Protein AF-A0A962JKV7-F1 (afdb_monomer)

Foldseek 3Di:
DDDDDDDDDPPDPPPPPPPPPPAFAAEEEEALPADPQAWDFDQDPNDTDIDHDVVVVVVVVCVVVVGGHDYDHDHPVCLVVQLQDPDGPRHHRHYPDDDDDPVCVVRDDDDDDPDDDDDDDDDDPVPD

Radius of gyration: 26.31 Å; Cα contacts (8 Å, |Δi|>4): 124; chains: 1; bounding box: 87×39×83 Å

Secondary structure (DSSP, 8-state):
---------------------PPPPEEEEEESS--TTTSEEEEETTEEEEE-HHHHHHHHHHHHTT--EEEEEE-HHHHHHHTT--STTTS-SEE-SPPP-TTGGGT--PPSPS----------GGG-

Nearest PDB structures (foldseek):
  4i62-assembly1_A  TM=8.162E-01  e=2.055E-03  Streptococcus pneumoniae str. Canada MDR_19A
  4h5g-assembly1_A  TM=7.761E-01  e=3.727E-03  Streptococcus pneumoniae str. Canada MDR_19A
  4ymx-assembly2_B  TM=7.794E-01  e=6.327E-03  Caldanaerobacter subterraneus subsp. tengcongensis MB4
  7z2r-assembly1_A  TM=6.972E-01  e=1.597E-02  Rattus norvegicus
  2v3u-assembly1_A  TM=7.035E-01  e=4.601E-02  Rattus norvegicus

Structure (mmCIF, N/CA/C/O backbone):
data_AF-A0A962JKV7-F1
#
_entry.id   AF-A0A962JKV7-F1
#
loop_
_atom_site.group_PDB
_atom_site.id
_atom_site.type_symbol
_atom_site.label_atom_id
_atom_site.label_alt_id
_atom_site.label_comp_id
_atom_site.label_asym_id
_atom_site.label_entity_id
_atom_site.label_seq_id
_atom_site.pdbx_PDB_ins_code
_atom_site.Cartn_x
_atom_site.Cartn_y
_atom_site.Cartn_z
_atom_site.occupancy
_atom_site.B_iso_or_equiv
_atom_site.auth_seq_id
_atom_site.auth_comp_id
_atom_site.auth_asym_id
_atom_site.auth_atom_id
_atom_site.pdbx_PDB_model_num
ATOM 1 N N . MET A 1 1 ? -63.486 22.592 50.627 1.00 40.19 1 MET A N 1
ATOM 2 C CA . MET A 1 1 ? -63.173 21.820 49.402 1.00 40.19 1 MET A CA 1
ATOM 3 C C . MET A 1 1 ? -61.834 22.343 48.887 1.00 40.19 1 MET A C 1
ATOM 5 O O . MET A 1 1 ? -61.810 23.436 48.358 1.00 40.19 1 MET A O 1
ATOM 9 N N . LEU A 1 2 ? -60.679 21.890 49.380 1.00 39.44 2 LEU A N 1
ATOM 10 C CA . LEU A 1 2 ? -59.955 20.632 49.123 1.00 39.44 2 LEU A CA 1
ATOM 11 C C . LEU A 1 2 ? -59.469 20.455 47.665 1.00 39.44 2 LEU A C 1
ATOM 13 O O . LEU A 1 2 ? -60.163 19.827 46.883 1.00 39.44 2 LEU A O 1
ATOM 17 N N . GLN A 1 3 ? -58.259 20.950 47.360 1.00 41.50 3 GLN A N 1
ATOM 18 C CA . GLN A 1 3 ? -57.250 20.371 46.435 1.00 41.50 3 GLN A CA 1
ATOM 19 C C . GLN A 1 3 ? -55.984 21.267 46.501 1.00 41.50 3 GLN A C 1
ATOM 21 O O . GLN A 1 3 ? -56.071 22.440 46.172 1.00 41.50 3 GLN A O 1
ATOM 26 N N . ARG A 1 4 ? -54.858 20.911 47.159 1.00 44.94 4 ARG A N 1
ATOM 27 C CA . ARG A 1 4 ? -53.795 19.934 46.785 1.00 44.94 4 ARG A CA 1
ATOM 28 C C . ARG A 1 4 ? -53.409 20.081 45.295 1.00 44.94 4 ARG A C 1
ATOM 30 O O . ARG A 1 4 ? -54.280 19.913 44.463 1.00 44.94 4 ARG A O 1
ATOM 37 N N . MET A 1 5 ? -52.170 20.365 44.875 1.00 45.28 5 MET A N 1
ATOM 38 C CA . MET A 1 5 ? -50.864 19.948 45.401 1.00 45.28 5 MET A CA 1
ATOM 39 C C . MET A 1 5 ? -49.713 20.900 45.011 1.00 45.28 5 MET A C 1
ATOM 41 O O . MET A 1 5 ? -49.681 21.436 43.908 1.00 45.28 5 MET A O 1
ATOM 45 N N . LEU A 1 6 ? -48.728 20.991 45.915 1.00 46.53 6 LEU A N 1
ATOM 46 C CA . LEU A 1 6 ? -47.315 21.256 45.627 1.00 46.53 6 LEU A CA 1
ATOM 47 C C . LEU A 1 6 ? -46.744 20.212 44.652 1.00 46.53 6 LEU A C 1
ATOM 49 O O . LEU A 1 6 ? -47.045 19.028 44.782 1.00 46.53 6 LEU A O 1
ATOM 53 N N . GLY A 1 7 ? -45.809 20.619 43.794 1.00 42.28 7 GLY A N 1
ATOM 54 C CA . GLY A 1 7 ? -44.980 19.681 43.036 1.00 42.28 7 GLY A CA 1
ATOM 55 C C . GLY A 1 7 ? -43.895 20.370 42.218 1.00 42.28 7 GLY A C 1
ATOM 56 O O . GLY A 1 7 ? -44.005 20.470 41.003 1.00 42.28 7 GLY A O 1
ATOM 57 N N . LEU A 1 8 ? -42.856 20.858 42.896 1.00 46.06 8 LEU A N 1
ATOM 58 C CA . LEU A 1 8 ? -41.604 21.306 42.292 1.00 46.06 8 LEU A CA 1
ATOM 59 C C . LEU A 1 8 ? -40.911 20.093 41.641 1.00 46.06 8 LEU A C 1
ATOM 61 O O . LEU A 1 8 ? -40.393 19.236 42.353 1.00 46.06 8 LEU A O 1
ATOM 65 N N . VAL A 1 9 ? -40.895 20.002 40.310 1.00 50.47 9 VAL A N 1
ATOM 66 C CA . VAL A 1 9 ? -40.059 19.023 39.598 1.00 50.47 9 VAL A CA 1
ATOM 67 C C . VAL A 1 9 ? -38.810 19.737 39.099 1.00 50.47 9 VAL A C 1
ATOM 69 O O . VAL A 1 9 ? -38.788 20.337 38.028 1.00 50.47 9 VAL A O 1
ATOM 72 N N . VAL A 1 10 ? -37.755 19.665 39.911 1.00 51.28 10 VAL A N 1
ATOM 73 C CA . VAL A 1 10 ? -36.371 19.852 39.463 1.00 51.28 10 VAL A CA 1
ATOM 74 C C . VAL A 1 10 ? -36.019 18.619 38.631 1.00 51.28 10 VAL A C 1
ATOM 76 O O . VAL A 1 10 ? -35.576 17.597 39.149 1.00 51.28 10 VAL A O 1
ATOM 79 N N . GLY A 1 11 ? -36.312 18.686 37.335 1.00 44.59 11 GLY A N 1
ATOM 80 C CA . GLY A 1 11 ? -35.894 17.688 36.358 1.00 44.59 11 GLY A CA 1
ATOM 81 C C . GLY A 1 11 ? -34.451 17.957 35.962 1.00 44.59 11 GLY A C 1
ATOM 82 O O . GLY A 1 11 ? -34.182 18.838 35.154 1.00 44.59 11 GLY A O 1
ATOM 83 N N . VAL A 1 12 ? -33.538 17.225 36.590 1.00 49.59 12 VAL A N 1
ATOM 84 C CA . VAL A 1 12 ? -32.100 17.190 36.322 1.00 49.59 12 VAL A CA 1
ATOM 85 C C . VAL A 1 12 ? -31.841 17.113 34.813 1.00 49.59 12 VAL A C 1
ATOM 87 O O . VAL A 1 12 ? -32.091 16.086 34.186 1.00 49.59 12 VAL A O 1
ATOM 90 N N . SER A 1 13 ? -31.310 18.195 34.239 1.00 49.38 13 SER A N 1
ATOM 91 C CA . SER A 1 13 ? -30.669 18.203 32.922 1.00 49.38 13 SER A CA 1
ATOM 92 C C . SER A 1 13 ? -29.407 17.344 32.987 1.00 49.38 13 SER A C 1
ATOM 94 O O . SER A 1 13 ? -28.293 17.845 33.125 1.00 49.38 13 SER A O 1
ATOM 96 N N . GLY A 1 14 ? -29.583 16.026 32.939 1.00 49.66 14 GLY A N 1
ATOM 97 C CA . GLY A 1 14 ? -28.506 15.089 32.673 1.00 49.66 14 GLY A CA 1
ATOM 98 C C . GLY A 1 14 ? -28.100 15.257 31.219 1.00 49.66 14 GLY A C 1
ATOM 99 O O . GLY A 1 14 ? -28.674 14.623 30.337 1.00 49.66 14 GLY A O 1
ATOM 100 N N . ALA A 1 15 ? -27.138 16.141 30.960 1.00 50.47 15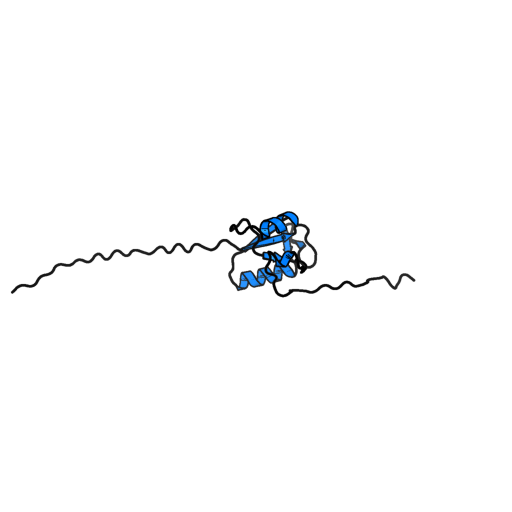 ALA A N 1
ATOM 101 C CA . ALA A 1 15 ? -26.394 16.113 29.715 1.00 50.47 15 ALA A CA 1
ATOM 102 C C . ALA A 1 15 ? -25.761 14.720 29.614 1.00 50.47 15 ALA A C 1
ATOM 104 O O . ALA A 1 15 ? -24.791 14.413 30.306 1.00 50.47 15 ALA A O 1
ATOM 105 N N . LEU A 1 16 ? -26.358 13.851 28.797 1.00 48.97 16 LEU A N 1
ATOM 106 C CA . LEU A 1 16 ? -25.721 12.625 28.351 1.00 48.97 16 LEU A CA 1
ATOM 107 C C . LEU A 1 16 ? -24.489 13.065 27.563 1.00 48.97 16 LEU A C 1
ATOM 109 O O . LEU A 1 16 ? -24.575 13.395 26.382 1.00 48.97 16 LEU A O 1
ATOM 113 N N . ALA A 1 17 ? -23.346 13.129 28.242 1.00 51.59 17 ALA A N 1
ATOM 114 C CA . ALA A 1 17 ? -22.051 13.189 27.600 1.00 51.59 17 ALA A CA 1
ATOM 115 C C . ALA A 1 17 ? -21.879 11.860 26.860 1.00 51.59 17 ALA A C 1
ATOM 117 O O . ALA A 1 17 ? -21.354 10.888 27.399 1.00 51.59 17 ALA A O 1
ATOM 118 N N . VAL A 1 18 ? -22.400 11.798 25.635 1.00 53.53 18 VAL A N 1
ATOM 119 C CA . VAL A 1 18 ? -22.046 10.756 24.683 1.00 53.53 18 VAL A CA 1
ATOM 120 C C . VAL A 1 18 ? -20.573 10.992 24.402 1.00 53.53 18 VAL A C 1
ATOM 122 O O . VAL A 1 18 ? -20.207 11.876 23.629 1.00 53.53 18 VAL A O 1
ATOM 125 N N . THR A 1 19 ? -19.708 10.255 25.093 1.00 48.97 19 THR A N 1
ATOM 126 C CA . THR A 1 19 ? -18.327 10.117 24.665 1.00 48.97 19 THR A CA 1
ATOM 127 C C . THR A 1 19 ? -18.401 9.474 23.291 1.00 48.97 19 THR A C 1
ATOM 129 O O . THR A 1 19 ? -18.646 8.278 23.147 1.00 48.97 19 THR A O 1
ATOM 132 N N . THR A 1 20 ? -18.263 10.283 22.244 1.00 51.56 20 THR A N 1
ATOM 133 C CA . THR A 1 20 ? -17.968 9.767 20.916 1.00 51.56 20 THR A CA 1
ATOM 134 C C . THR A 1 20 ? -16.617 9.083 21.054 1.00 51.56 20 THR A C 1
ATOM 136 O O . THR A 1 20 ? -15.581 9.748 21.035 1.00 51.56 20 THR A O 1
ATOM 139 N N . ALA A 1 21 ? -16.621 7.774 21.308 1.00 57.19 21 ALA A N 1
ATOM 140 C CA . ALA A 1 21 ? -15.434 6.947 21.218 1.00 57.19 21 ALA A CA 1
ATOM 141 C C . ALA A 1 21 ? -14.978 7.048 19.763 1.00 57.19 21 ALA A C 1
ATOM 143 O O . ALA A 1 21 ? -15.505 6.378 18.877 1.00 57.19 21 ALA A O 1
ATOM 144 N N . GLN A 1 22 ? -14.097 8.008 19.503 1.00 63.50 22 GLN A N 1
ATOM 145 C CA . GLN A 1 22 ? -13.594 8.276 18.175 1.00 63.50 22 GLN A CA 1
ATOM 146 C C . GLN A 1 22 ? -12.805 7.035 17.777 1.00 63.50 22 GLN A C 1
ATOM 148 O O . GLN A 1 22 ? -11.869 6.645 18.480 1.00 63.50 22 GLN A O 1
ATOM 153 N N . ALA A 1 23 ? -13.258 6.356 16.722 1.00 70.88 23 ALA A N 1
ATOM 154 C CA . ALA A 1 23 ? -12.608 5.147 16.249 1.00 70.88 23 ALA A CA 1
ATOM 155 C C . ALA A 1 23 ? -11.118 5.433 16.022 1.00 70.88 23 ALA A C 1
ATOM 157 O O . ALA A 1 23 ? -10.745 6.509 15.544 1.00 70.88 23 ALA A O 1
ATOM 158 N N . ALA A 1 24 ? -10.275 4.476 16.410 1.00 84.81 24 ALA A N 1
ATOM 159 C CA . ALA A 1 24 ? -8.845 4.547 16.164 1.00 84.81 24 ALA A CA 1
ATOM 160 C C . ALA A 1 24 ? -8.579 4.840 14.673 1.00 84.81 24 ALA A C 1
ATOM 162 O O . ALA A 1 24 ? -9.288 4.298 13.821 1.00 84.81 24 ALA A O 1
ATOM 163 N N . PRO A 1 25 ? -7.589 5.690 14.340 1.00 91.75 25 PRO A N 1
ATOM 164 C CA . PRO A 1 25 ? -7.257 5.958 12.949 1.00 91.75 25 PRO A CA 1
ATOM 165 C C . PRO A 1 25 ? -6.808 4.671 12.258 1.00 91.75 25 PRO A C 1
ATOM 167 O O . PRO A 1 25 ? -6.072 3.876 12.852 1.00 91.75 25 PRO A O 1
ATOM 170 N N . LEU A 1 26 ? -7.197 4.503 10.994 1.00 93.44 26 LEU A N 1
ATOM 171 C CA . LEU A 1 26 ? -6.757 3.365 10.194 1.00 93.44 26 LEU A CA 1
ATOM 172 C C . LEU A 1 26 ? -5.238 3.383 10.019 1.00 93.44 26 LEU A C 1
ATOM 174 O O . LEU A 1 26 ? -4.627 4.424 9.771 1.00 93.44 26 LEU A O 1
ATOM 178 N N . GLN A 1 27 ? -4.628 2.216 10.123 1.00 95.25 27 GLN A N 1
ATOM 179 C CA . GLN A 1 27 ? -3.201 2.001 9.971 1.00 95.25 27 GLN A CA 1
ATOM 180 C C . GLN A 1 27 ? -2.904 1.622 8.516 1.00 95.25 27 GLN A C 1
ATOM 182 O O . GLN A 1 27 ? -3.104 0.479 8.103 1.00 95.25 27 GLN A O 1
ATOM 187 N N . LEU A 1 28 ? -2.421 2.596 7.741 1.00 95.38 28 LEU A N 1
ATOM 188 C CA . LEU A 1 28 ? -1.925 2.399 6.382 1.00 95.38 28 LEU A CA 1
ATOM 189 C C . LEU A 1 28 ? -0.454 1.976 6.443 1.00 95.38 28 LEU A C 1
ATOM 191 O O . LEU A 1 28 ? 0.434 2.798 6.680 1.00 95.38 28 LEU A O 1
ATOM 195 N N . CYS A 1 29 ? -0.199 0.690 6.242 1.00 94.81 29 CYS A N 1
ATOM 196 C CA . CYS A 1 29 ? 1.136 0.114 6.276 1.00 94.81 29 CYS A CA 1
ATOM 197 C C . CYS A 1 29 ? 1.750 0.063 4.874 1.00 94.81 29 CYS A C 1
ATOM 199 O O . CYS A 1 29 ? 1.161 -0.475 3.938 1.00 94.81 29 CYS A O 1
ATOM 201 N N . LEU A 1 30 ? 2.957 0.606 4.748 1.00 94.69 30 LEU A N 1
ATOM 202 C CA . LEU A 1 30 ? 3.738 0.642 3.514 1.00 94.69 30 LEU A CA 1
ATOM 203 C C . LEU A 1 30 ? 5.037 -0.131 3.720 1.00 94.69 30 LEU A C 1
ATOM 205 O O . LEU A 1 30 ? 5.650 -0.011 4.785 1.00 94.69 30 LEU A O 1
ATOM 209 N N . ASP A 1 31 ? 5.491 -0.860 2.701 1.00 92.00 31 ASP A N 1
ATOM 210 C CA . ASP A 1 31 ? 6.854 -1.391 2.719 1.00 92.00 31 ASP A CA 1
ATOM 211 C C . ASP A 1 31 ? 7.844 -0.218 2.722 1.00 92.00 31 ASP A C 1
ATOM 213 O O . ASP A 1 31 ? 7.723 0.723 1.937 1.00 92.00 31 ASP A O 1
ATOM 217 N N . LYS A 1 32 ? 8.822 -0.260 3.624 1.00 91.19 32 LYS A N 1
ATOM 218 C CA . LYS A 1 32 ? 9.925 0.702 3.702 1.00 91.19 32 LYS A CA 1
ATOM 219 C C . LYS A 1 32 ? 10.840 0.647 2.473 1.00 91.19 32 LYS A C 1
ATOM 221 O O . LYS A 1 32 ? 11.546 1.620 2.209 1.00 91.19 32 LYS A O 1
ATOM 226 N N . ASN A 1 33 ? 10.828 -0.459 1.727 1.00 90.69 33 ASN A N 1
ATOM 227 C CA . ASN A 1 33 ? 11.469 -0.579 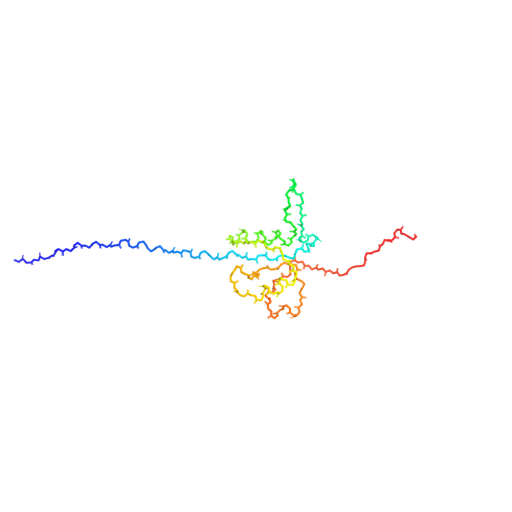0.419 1.00 90.69 33 ASN A CA 1
ATOM 228 C C . ASN A 1 33 ? 10.545 -0.006 -0.664 1.00 90.69 33 ASN A C 1
ATOM 230 O O . ASN A 1 33 ? 9.939 -0.735 -1.446 1.00 90.69 33 ASN A O 1
ATOM 234 N 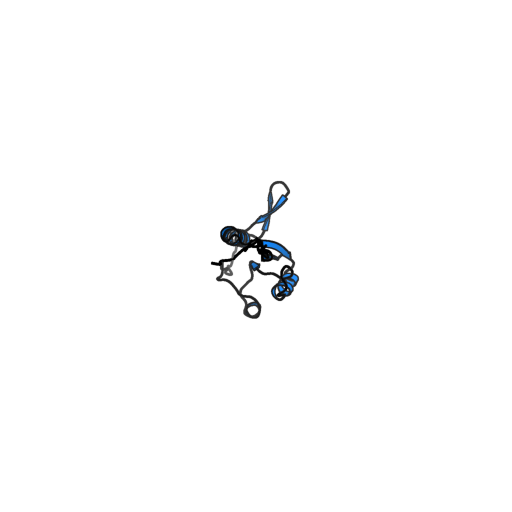N . PHE A 1 34 ? 10.407 1.319 -0.674 1.00 89.62 34 PHE A N 1
ATOM 235 C CA . PHE A 1 34 ? 9.492 2.006 -1.580 1.00 89.62 34 PHE A CA 1
ATOM 236 C C . PHE A 1 34 ? 9.801 1.711 -3.056 1.00 89.62 34 PHE A C 1
ATOM 238 O O . PHE A 1 34 ? 10.949 1.828 -3.490 1.00 89.62 34 PHE A O 1
ATOM 245 N N . ASN A 1 35 ? 8.764 1.369 -3.826 1.00 87.94 35 ASN A N 1
ATOM 246 C CA . ASN A 1 35 ? 8.867 1.027 -5.239 1.00 87.94 35 ASN A CA 1
ATOM 247 C C . ASN A 1 35 ? 8.203 2.096 -6.120 1.00 87.94 35 ASN A C 1
ATOM 249 O O . ASN A 1 35 ? 6.974 2.196 -6.195 1.00 87.94 35 ASN A O 1
ATOM 253 N N . ALA A 1 36 ? 9.019 2.895 -6.808 1.00 90.38 36 ALA A N 1
ATOM 254 C CA . ALA A 1 36 ? 8.519 3.866 -7.773 1.00 90.38 36 ALA A CA 1
ATOM 255 C C . ALA A 1 36 ? 7.902 3.153 -8.999 1.00 90.38 36 ALA A C 1
ATOM 257 O O . ALA A 1 36 ? 8.421 2.124 -9.425 1.00 90.38 36 ALA A O 1
ATOM 258 N N . PRO A 1 37 ? 6.827 3.692 -9.608 1.00 92.44 37 PRO A N 1
ATOM 259 C CA . PRO A 1 37 ? 6.157 4.961 -9.300 1.00 92.44 37 PRO A CA 1
ATOM 260 C C . PRO A 1 37 ? 5.002 4.841 -8.280 1.00 92.44 37 PRO A C 1
ATOM 262 O O . PRO A 1 37 ? 4.257 5.804 -8.085 1.00 92.44 37 PRO A O 1
ATOM 265 N N . PHE A 1 38 ? 4.818 3.678 -7.648 1.00 93.50 38 PHE A N 1
ATOM 266 C CA . PHE A 1 38 ? 3.660 3.385 -6.792 1.00 93.50 38 PHE A CA 1
ATOM 267 C C . PHE A 1 38 ? 3.766 4.059 -5.424 1.00 93.50 38 PHE A C 1
ATOM 269 O O . PHE A 1 38 ? 2.861 4.797 -5.035 1.00 93.50 38 PHE A O 1
ATOM 276 N N . VAL A 1 39 ? 4.913 3.905 -4.761 1.00 94.38 39 VAL A N 1
ATOM 277 C CA . VAL A 1 39 ? 5.281 4.636 -3.543 1.00 94.38 39 VAL A CA 1
ATOM 278 C C . VAL A 1 39 ? 6.757 5.000 -3.623 1.00 94.38 39 VAL A C 1
ATOM 280 O O . VAL A 1 39 ? 7.587 4.160 -3.953 1.00 94.38 39 VAL A O 1
ATOM 283 N N . TYR A 1 40 ? 7.109 6.244 -3.317 1.00 93.25 40 TYR A N 1
ATOM 284 C CA . TYR A 1 40 ? 8.489 6.713 -3.251 1.00 93.25 40 TYR A CA 1
ATOM 285 C C . TYR A 1 40 ? 8.620 7.928 -2.329 1.00 93.25 40 TYR A C 1
ATOM 287 O O . TYR A 1 40 ? 7.663 8.663 -2.081 1.00 93.25 40 TYR A O 1
ATOM 295 N N . ALA A 1 41 ? 9.827 8.148 -1.811 1.00 91.00 41 ALA A N 1
ATOM 296 C CA . ALA A 1 41 ? 10.148 9.337 -1.035 1.00 91.00 41 ALA A CA 1
ATOM 297 C C . ALA A 1 41 ? 10.642 10.451 -1.969 1.00 91.00 41 ALA A C 1
ATOM 299 O O . ALA A 1 41 ? 11.735 10.367 -2.530 1.00 91.00 41 ALA A O 1
ATOM 300 N N . GLU A 1 42 ? 9.854 11.513 -2.117 1.00 88.75 42 GLU A N 1
ATOM 301 C CA . GLU A 1 42 ? 10.266 12.726 -2.819 1.00 88.75 42 GLU A CA 1
ATOM 302 C C . GLU A 1 42 ? 10.919 13.697 -1.828 1.00 88.75 42 GLU A C 1
ATOM 304 O O . GLU A 1 42 ? 10.362 14.008 -0.771 1.00 88.75 42 GLU A O 1
ATOM 309 N N . LYS A 1 43 ? 12.112 14.199 -2.160 1.00 84.94 43 LYS A N 1
ATOM 310 C CA . LYS A 1 43 ? 12.760 15.258 -1.378 1.00 84.94 43 LYS A CA 1
ATOM 311 C C . LYS A 1 43 ? 12.232 16.611 -1.843 1.00 84.94 43 LYS A C 1
ATOM 313 O O . LYS A 1 43 ? 12.681 17.133 -2.859 1.00 84.94 43 LYS A O 1
ATOM 318 N N . ILE A 1 44 ? 11.326 17.209 -1.074 1.00 72.81 44 ILE A N 1
ATOM 319 C CA . ILE A 1 44 ? 10.816 18.558 -1.340 1.00 72.81 44 ILE A CA 1
ATOM 320 C C . ILE A 1 44 ? 11.410 19.499 -0.296 1.00 72.81 44 ILE A C 1
ATOM 322 O O . ILE A 1 44 ? 11.112 19.388 0.891 1.00 72.81 44 ILE A O 1
ATOM 326 N N . LYS A 1 45 ? 12.259 20.442 -0.726 1.00 73.81 45 LYS A N 1
ATOM 327 C CA . LYS A 1 45 ? 12.886 21.447 0.161 1.00 73.81 45 LYS A CA 1
ATOM 328 C C . LYS A 1 45 ? 13.587 20.834 1.393 1.00 73.81 45 LYS A C 1
ATOM 330 O O . LYS A 1 45 ? 13.531 21.387 2.484 1.00 73.81 45 LYS A O 1
ATOM 335 N N . GLY A 1 46 ? 14.220 19.670 1.228 1.00 68.88 46 GLY A N 1
ATOM 336 C CA . GLY A 1 46 ? 14.943 18.967 2.297 1.00 68.88 46 GLY A CA 1
ATOM 337 C C . GLY A 1 46 ? 14.078 18.092 3.213 1.00 68.88 46 GLY A C 1
ATOM 338 O O . GLY A 1 46 ? 14.625 17.214 3.875 1.00 68.88 46 GLY A O 1
ATOM 339 N N . ALA A 1 47 ? 12.750 18.248 3.203 1.00 68.00 47 ALA A N 1
ATOM 340 C CA . ALA A 1 47 ? 11.834 17.336 3.882 1.00 68.00 47 ALA A CA 1
ATOM 341 C C . ALA A 1 47 ? 11.453 16.175 2.948 1.00 68.00 47 ALA A C 1
ATOM 343 O O . ALA A 1 47 ? 11.070 16.383 1.794 1.00 68.00 47 ALA A O 1
ATOM 344 N N . GLY A 1 48 ? 11.572 14.939 3.437 1.00 80.12 48 GLY A N 1
ATOM 345 C CA . GLY A 1 48 ? 11.092 13.759 2.721 1.00 80.12 48 GLY A CA 1
ATOM 346 C C . GLY A 1 48 ? 9.572 13.670 2.814 1.00 80.12 48 GLY A C 1
ATOM 347 O O . GLY A 1 48 ? 9.032 13.585 3.916 1.00 80.12 48 GLY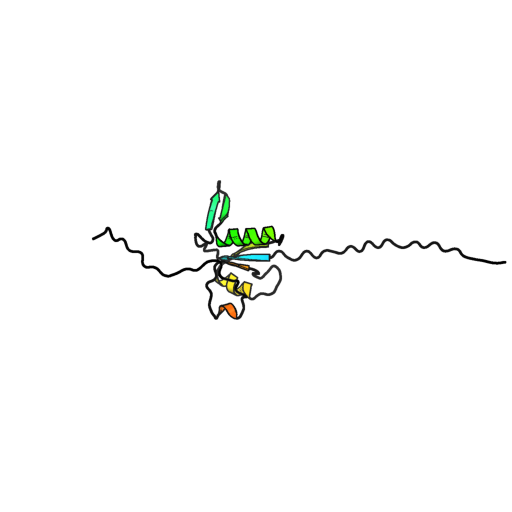 A O 1
ATOM 348 N N . LYS A 1 49 ? 8.880 13.685 1.673 1.00 89.12 49 LYS A N 1
ATOM 349 C CA . LYS A 1 49 ? 7.438 13.438 1.593 1.00 89.12 49 LYS A CA 1
ATOM 350 C C . LYS A 1 49 ? 7.195 12.160 0.802 1.00 89.12 49 LYS A C 1
ATOM 352 O O . LYS A 1 49 ? 7.720 12.006 -0.298 1.00 89.12 49 LYS A O 1
ATOM 357 N N . LEU A 1 50 ? 6.393 11.253 1.354 1.00 92.44 50 LEU A N 1
ATOM 358 C CA . LEU A 1 50 ? 5.952 10.076 0.612 1.00 92.44 50 LEU A CA 1
ATOM 359 C C . LEU A 1 50 ? 4.939 10.481 -0.456 1.00 92.44 50 LEU A C 1
ATOM 361 O O . LEU A 1 50 ? 4.026 11.269 -0.193 1.00 92.44 50 LEU A O 1
ATOM 365 N N . ARG A 1 51 ? 5.137 9.940 -1.653 1.00 93.62 51 ARG A N 1
ATOM 366 C CA . ARG A 1 51 ? 4.340 10.171 -2.855 1.00 93.62 51 ARG A CA 1
ATOM 367 C C . ARG A 1 51 ? 4.214 8.890 -3.659 1.00 93.62 51 ARG A C 1
ATOM 369 O O . ARG A 1 51 ? 4.868 7.901 -3.345 1.00 93.62 51 ARG A O 1
ATOM 376 N N . GLY A 1 52 ? 3.399 8.936 -4.700 1.00 94.88 52 GLY A N 1
ATOM 377 C CA . GLY A 1 52 ? 3.254 7.855 -5.662 1.00 94.88 52 GLY A CA 1
ATOM 378 C C . GLY A 1 52 ? 1.801 7.496 -5.911 1.00 94.88 52 GLY A C 1
ATOM 379 O O . GLY A 1 52 ? 0.905 7.903 -5.169 1.00 94.88 52 GLY A O 1
ATOM 380 N N . TYR A 1 53 ? 1.579 6.778 -7.008 1.00 95.44 53 TYR A N 1
ATOM 381 C CA . TYR A 1 53 ? 0.246 6.524 -7.540 1.00 95.44 53 TYR A CA 1
ATOM 382 C C . TY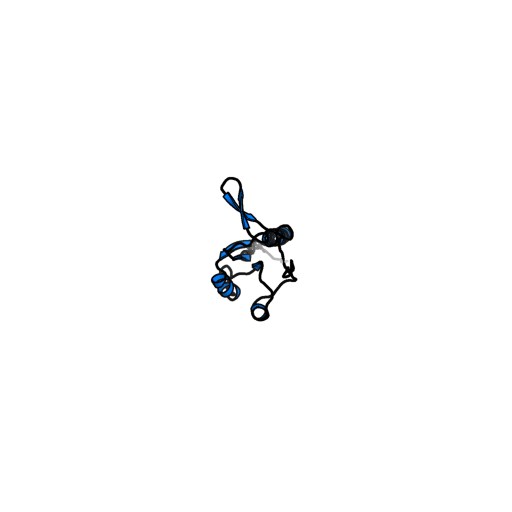R A 1 53 ? -0.693 5.854 -6.524 1.00 95.44 53 TYR A C 1
ATOM 384 O O . TYR A 1 53 ? -1.786 6.364 -6.270 1.00 95.44 53 TYR A O 1
ATOM 392 N N . SER A 1 54 ? -0.273 4.733 -5.929 1.00 95.38 54 SER A N 1
ATOM 393 C CA . SER A 1 54 ? -1.116 3.942 -5.026 1.00 95.38 54 SER A CA 1
ATOM 394 C C . SER A 1 54 ? -1.381 4.686 -3.716 1.00 95.38 54 SER A C 1
ATOM 396 O O . SER A 1 54 ? -2.524 4.750 -3.254 1.00 95.38 54 SER A O 1
ATOM 398 N N . LEU A 1 55 ? -0.345 5.320 -3.156 1.00 96.00 55 LEU A N 1
ATOM 399 C CA . LEU A 1 55 ? -0.453 6.107 -1.932 1.00 96.00 55 LEU A CA 1
ATOM 400 C C . LEU A 1 55 ? -1.404 7.293 -2.100 1.00 96.00 55 LEU A C 1
ATOM 402 O O . LEU A 1 55 ? -2.309 7.472 -1.286 1.00 96.00 55 LEU A O 1
ATOM 406 N N . GLU A 1 56 ? -1.227 8.095 -3.148 1.00 96.31 56 GLU A N 1
ATOM 407 C CA . GLU A 1 56 ? -2.043 9.294 -3.361 1.00 96.31 56 GLU A CA 1
ATOM 408 C C . GLU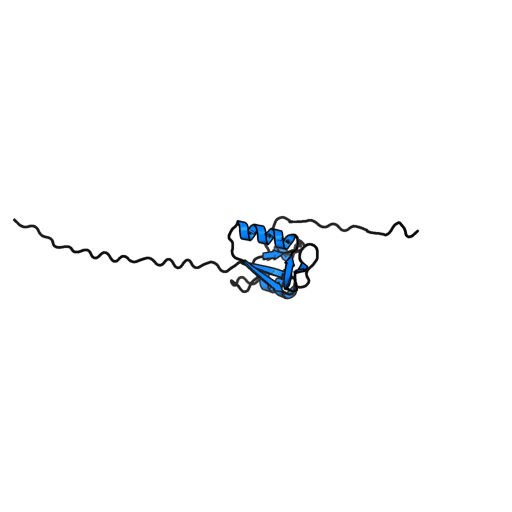 A 1 56 ? -3.505 8.950 -3.651 1.00 96.31 56 GLU A C 1
ATOM 410 O O . GLU A 1 56 ? -4.407 9.650 -3.182 1.00 96.31 56 GLU A O 1
ATOM 415 N N . LEU A 1 57 ? -3.753 7.848 -4.366 1.00 96.31 57 LEU A N 1
ATOM 416 C CA . LEU A 1 57 ? -5.102 7.341 -4.600 1.00 96.31 57 LEU A CA 1
ATOM 417 C C . LEU A 1 57 ? -5.804 7.006 -3.277 1.00 96.31 57 LEU A C 1
ATOM 419 O O . LEU A 1 57 ? -6.909 7.492 -3.027 1.00 96.31 57 LEU A O 1
ATOM 423 N N . VAL A 1 58 ? -5.158 6.224 -2.409 1.00 96.62 58 VAL A N 1
ATOM 424 C CA . VAL A 1 58 ? -5.745 5.823 -1.121 1.00 96.62 58 VAL A CA 1
ATOM 425 C C . VAL A 1 58 ? -5.891 7.013 -0.177 1.00 96.62 58 VAL A C 1
ATOM 427 O O . VAL A 1 58 ? -6.943 7.168 0.441 1.00 96.62 58 VAL A O 1
ATOM 430 N N . GLN A 1 59 ? -4.904 7.910 -0.117 1.00 96.44 59 GLN A N 1
ATOM 431 C CA . GLN A 1 59 ? -5.013 9.152 0.653 1.00 96.44 59 GLN A CA 1
ATOM 432 C C . GLN A 1 59 ? -6.221 9.981 0.210 1.00 96.44 59 GLN A C 1
ATOM 434 O O . GLN A 1 59 ? -6.986 10.444 1.055 1.00 96.44 59 GLN A O 1
ATOM 439 N N . LYS A 1 60 ? -6.433 10.132 -1.104 1.00 97.25 60 LYS A N 1
ATOM 440 C CA . LYS A 1 60 ? -7.582 10.863 -1.647 1.00 97.25 60 LYS A CA 1
ATOM 441 C C . LYS A 1 60 ? -8.906 10.219 -1.235 1.00 97.25 60 LYS A C 1
ATOM 443 O O . LYS A 1 60 ? -9.795 10.942 -0.793 1.00 97.25 60 LYS A O 1
ATOM 448 N N . ILE A 1 61 ? -9.023 8.893 -1.332 1.00 96.06 61 ILE A N 1
ATOM 449 C CA . ILE A 1 61 ? -10.231 8.151 -0.931 1.00 96.06 61 ILE A CA 1
ATOM 450 C C . ILE A 1 61 ? -10.518 8.348 0.562 1.00 96.06 61 ILE A C 1
ATOM 452 O O . ILE A 1 61 ? -11.627 8.733 0.929 1.00 96.06 61 ILE A O 1
ATOM 456 N N . LEU A 1 62 ? -9.519 8.141 1.424 1.00 96.25 62 LEU A N 1
ATOM 457 C CA . LEU A 1 62 ? -9.685 8.254 2.877 1.00 96.25 62 LEU A CA 1
ATOM 458 C C . LEU A 1 62 ? -10.019 9.686 3.304 1.00 96.25 62 LEU A C 1
ATOM 460 O O . LEU A 1 62 ? -10.905 9.895 4.132 1.00 96.25 62 LEU A O 1
ATOM 464 N N . THR A 1 63 ? -9.368 10.684 2.699 1.00 96.25 63 THR A N 1
ATOM 465 C CA . THR A 1 63 ? -9.676 12.096 2.948 1.00 96.25 63 THR A CA 1
ATOM 466 C C . THR A 1 63 ? -11.086 12.460 2.485 1.00 96.25 63 THR A C 1
ATOM 468 O O . THR A 1 63 ? -11.800 13.139 3.221 1.00 96.25 63 THR A O 1
ATOM 471 N N . GLN A 1 64 ? -11.520 11.994 1.309 1.00 96.94 64 GLN A N 1
ATOM 472 C CA . GLN A 1 64 ? -12.886 12.220 0.819 1.00 96.94 64 GLN A CA 1
ATOM 473 C C . GLN A 1 64 ? -13.941 11.565 1.720 1.00 96.94 64 GLN A C 1
ATOM 475 O O . GLN A 1 64 ? -14.993 12.155 1.948 1.00 96.94 64 GLN A O 1
ATOM 480 N N . ALA A 1 65 ? -13.641 10.388 2.268 1.00 95.69 65 ALA A N 1
ATOM 481 C CA . ALA A 1 65 ? -14.509 9.675 3.201 1.00 95.69 65 ALA A CA 1
ATOM 482 C C . ALA A 1 65 ? -14.440 10.204 4.648 1.00 95.69 65 ALA A C 1
ATOM 484 O O . ALA A 1 65 ? -15.128 9.674 5.515 1.00 95.69 65 ALA A O 1
ATOM 485 N N . GLN A 1 66 ? -13.614 11.223 4.925 1.00 95.31 66 GLN A N 1
ATOM 486 C CA . GLN A 1 66 ? -13.364 11.753 6.273 1.00 95.31 66 GLN A CA 1
ATOM 487 C C . GLN A 1 66 ? -12.882 10.683 7.271 1.00 95.31 66 GLN A C 1
ATOM 489 O O . GLN A 1 66 ? -13.118 10.785 8.476 1.00 95.31 66 GLN A O 1
ATOM 494 N N . ILE A 1 67 ? -12.181 9.659 6.777 1.00 94.06 67 ILE A N 1
ATOM 495 C CA . ILE A 1 67 ? -11.653 8.571 7.599 1.00 94.06 67 ILE A CA 1
ATOM 496 C C . ILE A 1 67 ? -10.254 8.967 8.089 1.00 94.06 67 ILE A C 1
ATOM 498 O O . ILE A 1 67 ? -9.362 9.186 7.264 1.00 94.06 67 ILE A O 1
ATOM 502 N N . PRO A 1 68 ? -10.020 9.062 9.410 1.00 94.06 68 PRO A N 1
ATOM 503 C CA . PRO A 1 68 ? -8.695 9.351 9.936 1.00 94.06 68 PRO A CA 1
ATOM 504 C C . PRO A 1 68 ? -7.759 8.160 9.699 1.00 94.06 68 PRO A C 1
ATOM 506 O O . PRO A 1 68 ? -8.137 7.009 9.914 1.00 94.06 68 PRO A O 1
ATOM 509 N N . TYR A 1 69 ? -6.521 8.435 9.284 1.00 94.50 69 TYR A N 1
ATOM 510 C CA . TYR A 1 69 ? -5.514 7.407 9.027 1.00 94.50 69 TYR A CA 1
ATOM 511 C C . TYR A 1 69 ? -4.113 7.842 9.465 1.00 94.50 69 TYR A C 1
ATOM 513 O O . TYR A 1 69 ? -3.810 9.033 9.562 1.00 94.50 69 TYR A O 1
ATOM 521 N N . GLN A 1 70 ? -3.251 6.861 9.719 1.00 94.69 70 GLN A N 1
ATOM 522 C CA . GLN A 1 70 ? -1.829 7.032 10.000 1.00 94.69 70 GLN A CA 1
ATOM 523 C C . GLN A 1 70 ? -1.010 6.144 9.071 1.00 94.69 70 GLN A C 1
ATOM 525 O O . GLN A 1 70 ? -1.363 4.993 8.828 1.00 94.69 70 GLN A O 1
ATOM 530 N N . ILE A 1 71 ? 0.101 6.682 8.570 1.00 94.25 71 ILE A N 1
ATOM 531 C CA . ILE A 1 71 ? 1.013 5.954 7.688 1.00 94.25 71 ILE A CA 1
ATOM 532 C C . ILE A 1 71 ? 2.144 5.360 8.522 1.00 94.25 71 ILE A C 1
ATOM 534 O O . ILE A 1 71 ? 2.815 6.086 9.258 1.00 94.25 71 ILE A O 1
ATOM 538 N N . LYS A 1 72 ? 2.382 4.058 8.372 1.00 94.12 72 LYS A N 1
ATOM 539 C CA . LYS A 1 72 ? 3.508 3.343 8.980 1.00 94.12 72 LYS A CA 1
ATOM 540 C C . LYS A 1 72 ? 4.365 2.719 7.888 1.00 94.12 72 LYS A C 1
ATOM 542 O O . LYS A 1 72 ? 3.870 1.929 7.093 1.00 94.12 72 LYS A O 1
ATOM 547 N N . SER A 1 73 ? 5.652 3.044 7.872 1.00 93.56 73 SER A N 1
ATOM 548 C CA . SER A 1 73 ? 6.624 2.378 7.001 1.00 93.56 73 SER A CA 1
ATOM 549 C C . SER A 1 73 ? 7.270 1.229 7.766 1.00 93.56 73 SER A C 1
ATOM 551 O O . SER A 1 73 ? 7.885 1.450 8.809 1.00 93.56 73 SER A O 1
ATOM 553 N N . LEU A 1 74 ? 7.103 0.012 7.266 1.00 94.38 74 LEU A N 1
ATOM 554 C CA . LEU A 1 74 ? 7.469 -1.239 7.930 1.00 94.38 74 LEU A CA 1
ATOM 555 C C . LEU A 1 74 ? 8.240 -2.135 6.958 1.00 94.38 74 LEU A C 1
ATOM 557 O O . LEU A 1 74 ? 8.158 -1.954 5.749 1.00 94.38 74 LEU A O 1
ATOM 561 N N . SER A 1 75 ? 8.993 -3.113 7.455 1.00 93.50 75 SER A N 1
ATOM 562 C CA . SER A 1 75 ? 9.482 -4.187 6.581 1.00 93.50 75 SER A CA 1
ATOM 563 C C . SER A 1 75 ? 8.345 -5.114 6.146 1.00 93.50 75 SER A C 1
ATOM 565 O O . SER A 1 75 ? 7.358 -5.270 6.864 1.00 93.50 75 SER A O 1
ATOM 567 N N . GLN A 1 76 ? 8.511 -5.798 5.013 1.00 89.25 76 GLN A N 1
ATOM 568 C CA . GLN A 1 76 ? 7.541 -6.785 4.529 1.00 89.25 76 GLN A CA 1
ATOM 569 C C . GLN A 1 76 ? 7.199 -7.857 5.583 1.00 89.25 76 GLN A C 1
ATOM 571 O O . GLN A 1 76 ? 6.028 -8.151 5.801 1.00 89.25 76 GLN A O 1
ATOM 576 N N . ALA A 1 77 ? 8.195 -8.356 6.324 1.00 90.56 77 ALA A N 1
ATOM 577 C CA . ALA A 1 77 ? 7.980 -9.327 7.401 1.00 90.56 77 ALA A CA 1
ATOM 578 C C . ALA A 1 77 ? 7.124 -8.766 8.557 1.00 90.56 77 ALA A C 1
ATOM 580 O O . ALA A 1 77 ? 6.283 -9.467 9.123 1.00 90.56 77 ALA A O 1
ATOM 581 N N . GLU A 1 78 ? 7.305 -7.489 8.913 1.00 93.94 78 GLU A N 1
ATOM 582 C CA . GLU A 1 78 ? 6.467 -6.826 9.919 1.00 93.94 78 GLU A CA 1
ATOM 583 C C . GLU A 1 78 ? 5.039 -6.624 9.418 1.00 93.94 78 GLU A C 1
ATOM 585 O O . GLU A 1 78 ? 4.101 -6.799 10.195 1.00 93.94 78 GLU A O 1
ATOM 590 N N . ILE A 1 79 ? 4.868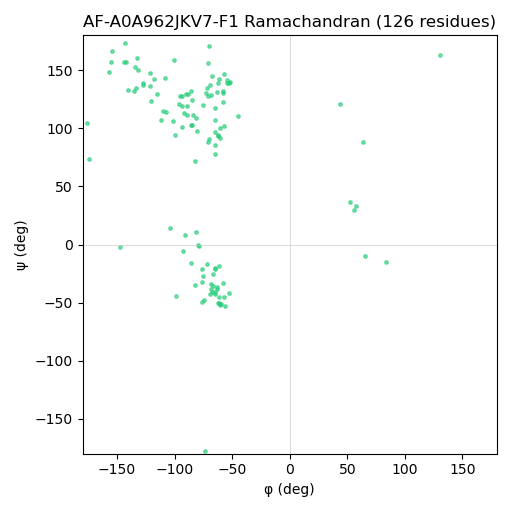 -6.287 8.136 1.00 92.31 79 ILE A N 1
ATOM 591 C CA . ILE A 1 79 ? 3.551 -6.168 7.503 1.00 92.31 79 ILE A CA 1
ATOM 592 C C . ILE A 1 79 ? 2.828 -7.512 7.567 1.00 92.31 79 ILE A C 1
ATOM 594 O O . ILE A 1 79 ? 1.722 -7.565 8.092 1.00 92.31 79 ILE A O 1
ATOM 598 N N . GLU A 1 80 ? 3.461 -8.603 7.128 1.00 89.69 80 GLU A N 1
ATOM 599 C CA . GLU A 1 80 ? 2.876 -9.955 7.141 1.00 89.69 80 GLU A CA 1
ATOM 600 C C . GLU A 1 80 ? 2.444 -10.427 8.536 1.00 89.69 80 GLU A C 1
ATOM 602 O O . GLU A 1 80 ? 1.464 -11.165 8.673 1.00 89.69 80 GLU A O 1
ATOM 607 N N . SER A 1 81 ? 3.168 -10.009 9.575 1.00 91.56 81 SER A N 1
ATOM 608 C CA . SER A 1 81 ? 2.798 -10.270 10.967 1.00 91.56 81 SER A CA 1
ATOM 609 C C . SER A 1 81 ? 1.630 -9.383 11.418 1.00 91.56 81 SER A C 1
ATOM 611 O O . SER A 1 81 ? 0.644 -9.873 11.969 1.00 91.56 81 SER A O 1
ATOM 613 N N . LYS A 1 82 ? 1.695 -8.076 11.138 1.00 92.88 82 LYS A N 1
ATOM 614 C CA . LYS A 1 82 ? 0.724 -7.082 11.621 1.00 92.88 82 LYS A CA 1
ATOM 615 C C . LYS A 1 82 ? -0.620 -7.110 10.907 1.00 92.88 82 LYS A C 1
ATOM 617 O O . LYS A 1 82 ? -1.614 -6.756 11.528 1.00 92.88 82 LYS A O 1
ATOM 622 N N . VAL A 1 83 ? -0.690 -7.547 9.652 1.00 91.12 83 VAL A N 1
ATOM 623 C CA . VAL A 1 83 ? -1.981 -7.749 8.965 1.00 91.12 83 VAL A CA 1
ATOM 624 C C . VAL A 1 83 ? -2.822 -8.858 9.598 1.00 91.12 83 VAL A C 1
ATOM 626 O O . VAL A 1 83 ? -4.030 -8.899 9.404 1.00 91.12 83 VAL A O 1
ATOM 629 N N . LYS A 1 84 ? -2.196 -9.755 10.369 1.00 90.06 84 LYS A N 1
ATOM 630 C CA . LYS A 1 84 ? -2.875 -10.839 11.093 1.00 90.06 84 LYS A CA 1
ATOM 631 C C . LYS A 1 84 ? -3.244 -10.447 12.526 1.00 90.06 84 LYS A C 1
ATOM 633 O O . LYS A 1 84 ? -3.891 -11.229 13.219 1.00 90.06 84 LYS A O 1
ATOM 638 N N . ASP A 1 85 ? -2.823 -9.269 12.990 1.00 88.62 85 ASP A N 1
ATOM 639 C CA . ASP A 1 85 ? -3.120 -8.780 14.334 1.00 88.62 85 ASP A CA 1
ATOM 640 C C . ASP A 1 85 ? -4.406 -7.943 14.318 1.00 88.62 85 ASP A C 1
ATOM 642 O O . ASP A 1 85 ? -4.449 -6.851 13.756 1.00 88.62 85 ASP A O 1
ATOM 646 N N . ALA A 1 86 ? -5.453 -8.448 14.972 1.00 81.94 86 ALA A N 1
ATOM 647 C CA . ALA A 1 86 ? -6.749 -7.777 15.064 1.00 81.94 86 ALA A CA 1
ATOM 648 C C . ALA A 1 86 ? -6.786 -6.638 16.105 1.00 81.94 86 ALA A C 1
ATOM 650 O O . ALA A 1 86 ? -7.830 -6.008 16.295 1.00 81.94 86 ALA A O 1
ATOM 651 N N . LYS A 1 87 ? -5.690 -6.381 16.835 1.00 83.75 87 LYS A N 1
ATOM 652 C CA . LYS A 1 87 ? -5.654 -5.331 17.860 1.00 83.75 87 LYS A CA 1
ATOM 653 C C . LYS A 1 87 ? -5.667 -3.933 17.224 1.00 83.75 87 LYS A C 1
ATOM 655 O O . LYS A 1 87 ? -4.769 -3.614 16.434 1.00 83.75 87 LYS A O 1
ATOM 660 N N . PRO A 1 88 ? -6.588 -3.044 17.653 1.00 78.62 88 PRO A N 1
ATOM 661 C CA . PRO A 1 88 ? -6.615 -1.657 17.200 1.00 78.62 88 PRO A CA 1
ATOM 662 C C . PRO A 1 88 ? -5.270 -0.957 17.425 1.00 78.62 88 PRO A C 1
ATOM 664 O O . PRO A 1 88 ? -4.634 -1.152 18.462 1.00 78.62 88 PRO A O 1
ATOM 667 N N . ASN A 1 89 ? -4.849 -0.116 16.477 1.00 80.88 89 ASN A N 1
ATOM 668 C CA . ASN A 1 89 ? -3.580 0.638 16.479 1.00 80.88 89 ASN A CA 1
ATOM 669 C C . ASN A 1 89 ? -2.282 -0.192 16.391 1.00 80.88 89 ASN A C 1
ATOM 671 O O . ASN A 1 89 ? -1.204 0.387 16.201 1.00 80.88 89 ASN A O 1
ATOM 675 N N . VAL A 1 90 ? -2.348 -1.520 16.523 1.00 84.56 90 VAL A N 1
ATOM 676 C CA . VAL A 1 90 ? -1.177 -2.410 16.463 1.00 84.56 90 VAL A CA 1
ATOM 677 C C . VAL A 1 90 ? -1.041 -3.042 15.082 1.00 84.56 90 VAL A C 1
ATOM 679 O O . VAL A 1 90 ? 0.081 -3.076 14.556 1.00 84.56 90 VAL A O 1
ATOM 682 N N . GLY A 1 91 ? -2.160 -3.510 14.526 1.00 90.38 91 GLY A N 1
ATOM 683 C CA . GLY A 1 91 ? -2.234 -4.154 13.220 1.00 90.38 91 GLY A CA 1
ATOM 684 C C . GLY A 1 91 ? -2.099 -3.200 12.032 1.00 90.38 91 GLY A C 1
ATOM 685 O O . GLY A 1 91 ? -1.870 -1.997 12.191 1.00 90.38 91 GLY A O 1
ATOM 686 N N . CYS A 1 92 ? -2.215 -3.774 10.837 1.00 93.06 92 CYS A N 1
ATOM 687 C CA . CYS A 1 92 ? -2.283 -3.053 9.569 1.00 93.06 92 CYS A CA 1
ATOM 688 C C . CYS A 1 92 ? -3.693 -3.186 8.994 1.00 93.06 92 CYS A C 1
ATOM 690 O O . CYS A 1 92 ? -4.096 -4.287 8.631 1.00 93.06 92 CYS A O 1
ATOM 692 N N . ASP A 1 93 ? -4.417 -2.070 8.895 1.00 93.38 93 ASP A N 1
ATOM 693 C CA . ASP A 1 93 ? -5.780 -2.048 8.353 1.00 93.38 93 ASP A CA 1
ATOM 694 C C . ASP A 1 93 ? -5.773 -2.004 6.820 1.00 93.38 93 ASP A C 1
ATOM 696 O O . ASP A 1 93 ? -6.634 -2.586 6.164 1.00 93.38 93 ASP A O 1
ATOM 700 N N . ILE A 1 94 ? -4.792 -1.305 6.237 1.00 94.56 94 ILE A N 1
ATOM 701 C CA . ILE A 1 94 ? -4.617 -1.179 4.787 1.00 94.56 94 ILE A CA 1
ATOM 702 C C . ILE A 1 94 ? -3.149 -1.422 4.448 1.00 94.56 94 ILE A C 1
ATOM 704 O O . ILE A 1 94 ? -2.256 -0.860 5.083 1.00 94.56 94 ILE A O 1
ATOM 708 N N . VAL A 1 95 ? -2.904 -2.221 3.412 1.00 94.00 95 VAL A N 1
ATOM 709 C CA . VAL A 1 95 ? -1.575 -2.448 2.833 1.00 94.00 95 VAL A CA 1
ATOM 710 C C . VAL A 1 95 ? -1.640 -2.196 1.334 1.00 94.00 95 VAL A C 1
ATOM 712 O O . VAL A 1 95 ? -2.607 -2.594 0.685 1.00 94.00 95 VAL A O 1
ATOM 715 N N . LEU A 1 96 ? -0.633 -1.511 0.793 1.00 93.31 96 LEU A N 1
ATOM 716 C CA . LEU A 1 96 ? -0.573 -1.157 -0.627 1.00 93.31 96 LEU A CA 1
ATOM 717 C C . LEU A 1 96 ? 0.339 -2.092 -1.414 1.00 93.31 96 LEU A C 1
ATOM 719 O O . LEU A 1 96 ? 1.233 -2.723 -0.857 1.00 93.31 96 LEU A O 1
ATOM 723 N N . ASP A 1 97 ? 0.105 -2.126 -2.725 1.00 89.38 97 ASP A N 1
ATOM 724 C CA . ASP A 1 97 ? 0.994 -2.722 -3.727 1.00 89.38 97 ASP A CA 1
ATOM 725 C C . ASP A 1 97 ? 1.306 -4.209 -3.501 1.00 89.38 97 ASP A C 1
ATOM 727 O O . ASP A 1 97 ? 2.373 -4.718 -3.841 1.00 89.38 97 ASP A O 1
ATOM 731 N N . ILE A 1 98 ? 0.327 -4.928 -2.950 1.00 88.00 98 ILE A N 1
ATOM 732 C CA . ILE A 1 98 ? 0.402 -6.366 -2.731 1.00 88.00 98 ILE A CA 1
ATOM 733 C C . ILE A 1 98 ? -0.019 -7.111 -3.999 1.00 88.00 98 ILE A C 1
ATOM 735 O O . ILE A 1 98 ? -1.123 -6.934 -4.517 1.00 88.00 98 ILE A O 1
ATOM 739 N N . ALA A 1 99 ? 0.859 -7.990 -4.484 1.00 86.00 99 ALA A N 1
ATOM 740 C CA . ALA A 1 99 ? 0.541 -8.885 -5.586 1.00 86.00 99 ALA A CA 1
ATOM 741 C C . ALA A 1 99 ? -0.491 -9.928 -5.141 1.00 86.00 99 ALA A C 1
ATOM 743 O O . ALA A 1 99 ? -0.300 -10.622 -4.141 1.00 86.00 99 ALA A O 1
ATOM 744 N N . LYS A 1 100 ? -1.573 -10.068 -5.913 1.00 82.94 100 LYS A N 1
ATOM 745 C CA . LYS A 1 100 ? -2.591 -11.090 -5.667 1.00 82.94 100 LYS A CA 1
ATOM 746 C C . LYS A 1 100 ? -1.948 -12.478 -5.686 1.00 82.94 100 LYS A C 1
ATOM 748 O O . LYS A 1 100 ? -1.379 -12.887 -6.695 1.00 82.94 100 LYS A O 1
ATOM 753 N N . ASN A 1 101 ? -2.089 -13.216 -4.592 1.00 82.38 101 ASN A N 1
ATOM 754 C CA . ASN A 1 101 ? -1.734 -14.626 -4.521 1.00 82.38 101 ASN A CA 1
ATOM 755 C C . ASN A 1 101 ? -2.735 -15.367 -3.617 1.00 82.38 101 ASN A C 1
ATOM 757 O O . ASN A 1 101 ? -3.381 -14.758 -2.765 1.00 82.38 101 ASN A O 1
ATOM 761 N N . SER A 1 102 ? -2.859 -16.681 -3.799 1.00 83.31 102 SER A N 1
ATOM 762 C CA . SER A 1 102 ? -3.805 -17.508 -3.037 1.00 83.31 102 SER A CA 1
ATOM 763 C C . SER A 1 102 ? -3.461 -17.617 -1.548 1.00 83.31 102 SER A C 1
ATOM 765 O O . SER A 1 102 ? -4.347 -17.830 -0.729 1.00 83.31 102 SER A O 1
ATOM 767 N N . ALA A 1 103 ? -2.191 -17.447 -1.173 1.00 83.50 103 ALA A N 1
ATOM 768 C CA . ALA A 1 103 ? -1.766 -17.493 0.224 1.00 83.50 103 ALA A CA 1
ATOM 769 C C . ALA A 1 103 ? -2.290 -16.295 1.036 1.00 83.50 103 ALA A C 1
ATOM 771 O O . ALA A 1 103 ? -2.594 -16.444 2.218 1.00 83.50 103 ALA A O 1
ATOM 772 N N . LEU A 1 104 ? -2.409 -15.121 0.413 1.00 82.69 104 LEU A N 1
ATOM 773 C CA . LEU A 1 104 ? -2.872 -13.883 1.040 1.00 82.69 104 LEU A CA 1
ATOM 774 C C . LEU A 1 104 ? -4.387 -13.871 1.247 1.00 82.69 104 LEU A C 1
ATOM 776 O O . LEU A 1 104 ? -4.853 -13.335 2.247 1.00 82.69 104 LEU A O 1
ATOM 780 N N . GLU A 1 105 ? -5.156 -14.505 0.358 1.00 82.50 105 GLU A N 1
ATOM 781 C CA . GLU A 1 105 ? -6.626 -14.564 0.450 1.00 82.50 105 GLU A CA 1
ATOM 782 C C . GLU A 1 105 ? -7.123 -15.266 1.729 1.00 82.50 105 GLU A C 1
ATOM 784 O O . GLU A 1 105 ? -8.259 -15.061 2.147 1.00 82.50 105 GLU A O 1
ATOM 789 N N . GLY A 1 106 ? -6.268 -16.048 2.400 1.00 84.94 106 GLY A N 1
ATOM 790 C CA . GLY A 1 106 ? -6.594 -16.675 3.683 1.00 84.94 106 GLY A CA 1
ATOM 791 C C . GLY A 1 106 ? -6.664 -15.712 4.876 1.00 84.94 106 GLY A C 1
ATOM 792 O O . GLY A 1 106 ? -7.191 -16.092 5.919 1.00 84.94 106 GLY A O 1
ATOM 793 N N . TYR A 1 107 ? -6.120 -14.495 4.763 1.00 83.62 107 TYR A N 1
ATOM 794 C CA . TYR A 1 107 ? -6.087 -13.523 5.869 1.00 83.62 107 TYR A CA 1
ATOM 795 C C . TYR A 1 107 ? -6.184 -12.052 5.437 1.00 83.62 107 TYR A C 1
ATOM 797 O O . TYR A 1 107 ? -6.215 -11.174 6.295 1.00 83.62 107 TYR A O 1
ATOM 805 N N . LEU A 1 108 ? -6.253 -11.764 4.136 1.00 87.50 108 LEU A N 1
ATOM 806 C CA . LEU A 1 108 ? -6.467 -10.427 3.592 1.00 87.50 108 LEU A CA 1
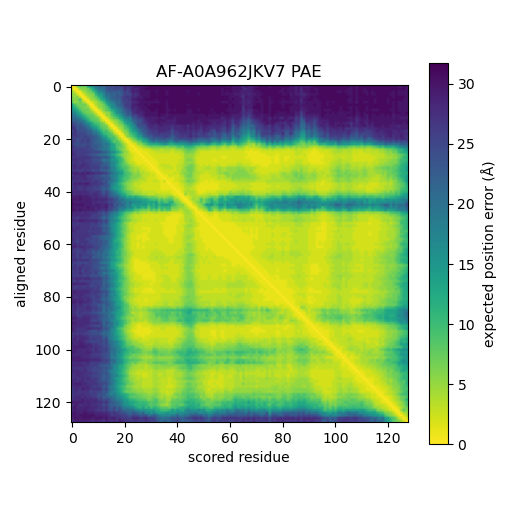ATOM 807 C C . LEU A 1 108 ? -7.714 -10.394 2.717 1.00 87.50 108 LEU A C 1
ATOM 809 O O . LEU A 1 108 ? -7.914 -11.242 1.848 1.00 87.50 108 LEU A O 1
ATOM 813 N N . LEU A 1 109 ? -8.503 -9.337 2.887 1.00 89.75 109 LEU A N 1
ATOM 814 C CA . LEU A 1 109 ? -9.499 -8.941 1.901 1.00 89.75 109 LEU A CA 1
ATOM 815 C C . LEU A 1 109 ? -8.808 -8.082 0.842 1.00 89.75 109 LEU A C 1
ATOM 817 O O . LEU A 1 109 ? -8.365 -6.970 1.123 1.00 89.75 109 LEU A O 1
ATOM 821 N N . LEU A 1 110 ? -8.700 -8.610 -0.376 1.00 90.19 110 LEU A N 1
ATOM 822 C CA . LEU A 1 110 ? -8.107 -7.890 -1.499 1.00 90.19 110 LEU A CA 1
ATOM 823 C C . LEU A 1 110 ? -9.167 -7.023 -2.186 1.00 90.19 110 LEU A C 1
ATOM 825 O O . LEU A 1 110 ? -10.262 -7.493 -2.502 1.00 90.19 110 LEU A O 1
ATOM 829 N N . THR A 1 111 ? -8.840 -5.757 -2.445 1.00 90.81 111 THR A N 1
ATOM 830 C CA . THR A 1 111 ? -9.690 -4.877 -3.256 1.00 90.81 111 THR A CA 1
ATOM 831 C C . THR A 1 111 ? -9.675 -5.310 -4.720 1.00 90.81 111 THR A C 1
ATOM 833 O O . THR A 1 111 ? -8.845 -6.116 -5.151 1.00 90.81 111 THR A O 1
ATOM 836 N N . SER A 1 112 ? -10.550 -4.713 -5.533 1.00 90.25 112 SER A N 1
ATOM 837 C CA . SER A 1 112 ? -10.327 -4.721 -6.978 1.00 90.25 112 SER A CA 1
ATOM 838 C C . SER A 1 112 ? -8.931 -4.149 -7.285 1.00 90.25 112 SER A C 1
ATOM 840 O O . SER A 1 112 ? -8.528 -3.176 -6.632 1.00 90.25 112 SER A O 1
ATOM 842 N N . PRO A 1 113 ? -8.177 -4.736 -8.235 1.00 91.00 113 PRO A N 1
ATOM 843 C CA . PRO A 1 113 ? -6.854 -4.238 -8.592 1.00 91.00 113 PRO A CA 1
ATOM 844 C C . PRO A 1 113 ? -6.914 -2.776 -9.043 1.00 91.00 113 PRO A C 1
ATOM 846 O O . PRO A 1 113 ? -7.716 -2.425 -9.905 1.00 91.00 113 PRO A O 1
ATOM 849 N N . ILE A 1 114 ? -6.050 -1.932 -8.477 1.00 91.12 114 ILE A N 1
ATOM 850 C CA . ILE A 1 114 ? -5.917 -0.518 -8.872 1.00 91.12 114 ILE A CA 1
ATOM 851 C C . ILE A 1 114 ? -4.964 -0.324 -10.062 1.00 91.12 114 ILE A C 1
ATOM 853 O O . ILE A 1 114 ? -4.971 0.723 -10.699 1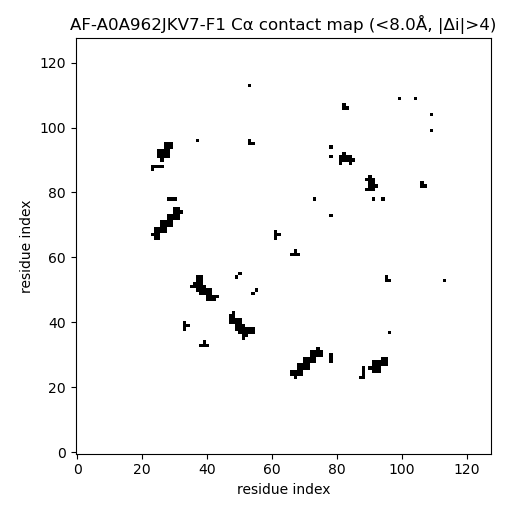.00 91.12 114 ILE A O 1
ATOM 857 N N . TYR A 1 115 ? -4.157 -1.338 -10.375 1.00 90.31 115 TYR A N 1
ATOM 858 C CA . TYR A 1 115 ? -3.335 -1.432 -11.577 1.00 90.31 115 TYR A CA 1
ATOM 859 C C . TYR A 1 115 ? -3.064 -2.908 -11.904 1.00 90.31 115 TYR A C 1
ATOM 861 O O . TYR A 1 115 ? -3.316 -3.803 -11.095 1.00 90.31 115 TYR A O 1
ATOM 869 N N . SER A 1 116 ? -2.561 -3.180 -13.107 1.00 90.00 116 SER A N 1
ATOM 870 C CA . SER A 1 116 ? -2.115 -4.511 -13.531 1.00 90.00 116 SER A CA 1
ATOM 871 C C . SER A 1 116 ? -0.781 -4.385 -14.249 1.00 90.00 116 SER A C 1
ATOM 873 O O . SER A 1 116 ? -0.618 -3.513 -15.100 1.00 90.00 116 SER A O 1
ATOM 875 N N . LEU A 1 117 ? 0.172 -5.233 -13.871 1.00 88.12 117 LEU A N 1
ATOM 876 C CA . LEU A 1 117 ? 1.508 -5.269 -14.457 1.00 88.12 117 LEU A CA 1
ATOM 877 C C . LEU A 1 117 ? 1.650 -6.524 -15.306 1.00 88.12 117 LEU A C 1
ATOM 879 O O . LEU A 1 117 ? 1.143 -7.583 -14.941 1.00 88.12 117 LEU A O 1
ATOM 883 N N . ASN A 1 118 ? 2.361 -6.385 -16.419 1.00 88.88 118 ASN A N 1
ATOM 884 C CA . ASN A 1 118 ? 2.695 -7.479 -17.316 1.00 88.88 118 ASN A CA 1
ATOM 885 C C . ASN A 1 118 ? 4.214 -7.570 -17.427 1.00 88.88 118 ASN A C 1
ATOM 887 O O . ASN A 1 118 ? 4.907 -6.554 -17.354 1.00 88.88 118 ASN A O 1
ATOM 891 N N . TYR A 1 119 ? 4.720 -8.785 -17.606 1.00 88.62 119 TYR A N 1
ATOM 892 C CA . TYR A 1 119 ? 6.107 -8.977 -17.999 1.00 88.62 119 TYR A CA 1
ATOM 893 C C . TYR A 1 119 ? 6.257 -8.585 -19.465 1.00 88.62 119 TYR A C 1
ATOM 895 O O . TYR A 1 119 ? 5.488 -9.052 -20.304 1.00 88.62 119 TYR A O 1
ATOM 903 N N . ASP A 1 120 ? 7.248 -7.750 -19.755 1.00 89.69 120 ASP A N 1
ATOM 904 C CA . ASP A 1 120 ? 7.592 -7.343 -21.113 1.00 89.69 120 ASP A CA 1
ATOM 905 C C . ASP A 1 120 ? 9.110 -7.427 -21.314 1.00 89.69 120 ASP A C 1
ATOM 907 O O . ASP A 1 120 ? 9.886 -7.325 -20.355 1.00 89.69 120 ASP A O 1
ATOM 911 N N . LEU A 1 121 ? 9.535 -7.649 -22.555 1.00 88.75 121 LEU A N 1
ATOM 912 C CA . LEU A 1 121 ? 10.940 -7.762 -22.932 1.00 88.75 121 LEU A CA 1
ATOM 913 C C . LEU A 1 121 ? 11.404 -6.448 -23.557 1.00 88.75 121 LEU A C 1
ATOM 915 O O . LEU A 1 121 ? 11.105 -6.147 -24.708 1.00 88.75 121 LEU A O 1
ATOM 919 N N . MET A 1 122 ? 12.198 -5.688 -22.806 1.00 86.81 122 MET A N 1
ATOM 920 C CA . MET A 1 122 ? 12.866 -4.494 -23.318 1.00 86.81 122 MET A CA 1
ATOM 921 C C . MET A 1 122 ? 14.296 -4.842 -23.737 1.00 86.81 122 MET A C 1
ATOM 923 O O . MET A 1 122 ? 15.095 -5.284 -22.912 1.00 86.81 122 MET A O 1
ATOM 927 N N . TYR A 1 123 ? 14.638 -4.615 -25.005 1.00 85.81 123 TYR A N 1
ATOM 928 C CA . TYR A 1 123 ? 16.012 -4.707 -25.500 1.00 85.81 123 TYR A CA 1
ATOM 929 C C . TYR A 1 123 ? 16.361 -3.475 -26.337 1.00 85.81 123 TYR A C 1
ATOM 931 O O . TYR A 1 123 ? 15.491 -2.859 -26.953 1.00 85.81 123 TYR A O 1
ATOM 939 N N . ASN A 1 124 ? 17.641 -3.101 -26.338 1.00 82.12 124 ASN A N 1
ATOM 940 C CA . ASN A 1 124 ? 18.131 -2.012 -27.171 1.00 82.12 124 ASN A CA 1
ATOM 941 C C . ASN A 1 124 ? 18.372 -2.531 -28.593 1.00 82.12 124 ASN A C 1
ATOM 943 O O . ASN A 1 124 ? 19.298 -3.309 -28.819 1.00 82.12 124 ASN A O 1
ATOM 947 N N . TRP A 1 125 ? 17.532 -2.115 -29.538 1.00 74.06 125 TRP A N 1
ATOM 948 C CA . TRP A 1 125 ? 17.650 -2.525 -30.937 1.00 74.06 125 TRP A CA 1
ATOM 949 C C . TRP A 1 125 ? 18.790 -1.799 -31.679 1.00 74.06 125 TRP A C 1
ATOM 951 O O . TRP A 1 125 ? 19.301 -2.328 -32.658 1.00 74.06 125 TRP A O 1
ATOM 961 N N . GLU A 1 126 ? 19.249 -0.638 -31.193 1.00 74.00 126 GLU A N 1
ATOM 962 C CA . GLU A 1 126 ? 20.243 0.218 -31.872 1.00 74.00 126 GLU A CA 1
ATOM 963 C C . GLU A 1 126 ? 21.703 -0.240 -31.674 1.00 74.00 126 GLU A C 1
ATOM 965 O O . GLU A 1 126 ? 22.639 0.497 -31.970 1.00 74.00 126 GLU A O 1
ATOM 970 N N . SER A 1 127 ? 21.925 -1.437 -31.125 1.00 64.06 127 SER A N 1
ATOM 971 C CA . SER A 1 127 ? 23.264 -1.968 -30.816 1.00 64.06 127 SER A CA 1
ATOM 972 C C . SER A 1 127 ? 23.771 -3.033 -31.805 1.00 64.06 127 SER A C 1
ATOM 974 O O . SER A 1 127 ? 24.738 -3.721 -31.475 1.00 64.06 127 SER A O 1
ATOM 976 N N . TYR A 1 128 ? 23.144 -3.182 -32.981 1.00 55.34 128 TYR A N 1
ATOM 977 C CA . TYR A 1 128 ? 23.534 -4.144 -34.027 1.00 55.34 128 TYR A CA 1
ATOM 978 C C . TYR A 1 128 ? 23.888 -3.477 -35.355 1.00 55.34 128 TYR A C 1
ATOM 980 O O . TYR A 1 128 ? 23.131 -2.582 -35.788 1.00 55.34 128 TYR A O 1
#

pLDDT: mean 81.87, std 16.85, range [39.44, 97.25]

Mean predicted aligned error: 11.16 Å

Solvent-accessible surface area (backbone atoms only — not comparable to full-atom values): 8557 Å² total; per-residue (Å²): 140,91,78,86,81,90,80,89,78,86,74,77,82,73,76,78,77,74,76,74,78,71,75,76,50,42,30,38,36,37,56,62,79,55,51,75,69,38,31,35,76,44,75,55,95,85,45,76,41,83,41,32,58,58,53,52,52,51,51,50,52,33,58,74,69,72,50,60,66,44,83,43,75,35,53,64,71,56,45,68,55,23,48,70,39,86,50,85,88,67,24,39,76,39,74,68,93,72,78,89,50,81,79,50,62,78,72,45,90,80,72,82,78,93,72,86,88,76,93,78,91,87,76,80,76,90,80,119

Sequence (128 aa):
MLQRMLGLVVGVSGALAVTTAQAAPLQLCLDKNFNAPFVYAEKIKGAGKLRGYSLELVQKILTQAQIPYQIKSLSQAEIESKVKDAKPNVGCDIVLDIAKNSALEGYLLLTSPIYSLNYDLMYNWESY